Protein AF-A0A4X2K0K9-F1 (afdb_monomer)

Sequence (159 aa):
MMTEASKRLIALGPHLPEDQKRILKVKVEEEQAWGQKGSRFQDPLPHTRDVFRQRFRQFCYQETPGPREALGCLQQLCHQWLRPEIHTKEQILELLVLEQFLAILPEELQTWVQQHHPENGEEAVTVLEDLERELDEPRQQVGRRDDFLECFITALSKK

Solvent-accessible surface area (backbone atoms only — not comparable to full-atom values): 10276 Å² total; per-residue (Å²): 132,90,80,91,81,82,80,95,75,90,86,90,84,92,80,81,72,88,83,62,82,75,81,74,76,87,70,84,72,82,67,80,84,78,79,77,79,92,60,84,82,68,77,70,55,70,69,57,34,51,54,28,44,51,50,47,75,67,61,56,67,87,83,36,99,41,73,67,52,37,50,52,52,48,51,52,29,46,43,64,37,54,37,68,92,81,38,52,73,66,55,44,49,39,47,54,49,27,53,52,54,50,70,72,43,57,72,67,58,32,56,54,51,56,78,70,57,56,83,38,50,68,51,44,49,51,54,51,51,52,52,51,51,63,66,71,49,94,66,98,72,89,86,85,52,68,77,60,49,56,52,50,54,54,60,59,70,74,112

pLDDT: mean 72.91, std 23.32, range [32.31, 98.12]

Foldseek 3Di:
DDDDDDDDDDDDDDDDDDPPPPPPPPPPPPPPPPDDDDDPPPPDPLVQLVVLVVCLVPPDPVVDPDDVRSVVSNVVSCCSNQVCVPDDPVLSVQQVVLVVVLVPDDPLLSVQLVVVSDSGDVSSVVSVVVVVVVVVDDDDDPDDCPVSVVVVCVRVVVD

Secondary structure (DSSP, 8-state):
-----------------GGGTTS----------------------HHHHHHHHHHHHH--GGGSSSHHHHHHHHHHHHHHHH-TTT--HHHHHHHHHHHHHHHHS-HHHHHHHHHT--SSHHHHHHHHHHHHHHHHS-----SSSHHHHHHHHHHHTT-

Mean predicted aligned error: 16.16 Å

Structure (mmCIF, N/CA/C/O backbone):
data_AF-A0A4X2K0K9-F1
#
_entry.id   AF-A0A4X2K0K9-F1
#
loop_
_atom_site.group_PDB
_atom_site.id
_atom_site.type_symbol
_atom_site.label_atom_id
_atom_site.label_alt_id
_atom_site.label_comp_id
_atom_site.label_asym_id
_atom_site.label_entity_id
_atom_site.label_seq_id
_atom_site.pdbx_PDB_ins_code
_atom_site.Cartn_x
_atom_site.Cartn_y
_atom_site.Cartn_z
_atom_site.occupancy
_atom_site.B_iso_or_equiv
_atom_site.auth_seq_id
_atom_site.auth_comp_id
_atom_site.auth_asym_id
_atom_site.auth_atom_id
_atom_site.pdbx_PDB_model_num
ATOM 1 N N . MET A 1 1 ? 53.640 -57.393 -49.618 1.00 36.47 1 MET A N 1
ATOM 2 C CA . MET A 1 1 ? 53.823 -57.503 -48.158 1.00 36.47 1 MET A CA 1
ATOM 3 C C . MET A 1 1 ? 53.043 -56.367 -47.515 1.00 36.47 1 MET A C 1
ATOM 5 O O . MET A 1 1 ? 53.351 -55.239 -47.856 1.00 36.47 1 MET A O 1
ATOM 9 N N . MET A 1 2 ? 52.002 -56.731 -46.742 1.00 32.31 2 MET A N 1
ATOM 10 C CA . MET A 1 2 ? 51.310 -56.043 -45.619 1.00 32.31 2 MET A CA 1
ATOM 11 C C . MET A 1 2 ? 51.181 -54.500 -45.636 1.00 32.31 2 MET A C 1
ATOM 13 O O . MET A 1 2 ? 52.182 -53.825 -45.810 1.00 32.31 2 MET A O 1
ATOM 17 N N . THR A 1 3 ? 50.077 -53.804 -45.333 1.00 36.09 3 THR A N 1
ATOM 18 C CA . THR A 1 3 ? 48.634 -54.015 -45.030 1.00 36.09 3 THR A CA 1
ATOM 19 C C . THR A 1 3 ? 48.106 -52.583 -44.773 1.00 36.09 3 THR A C 1
ATOM 21 O O . THR A 1 3 ? 48.797 -51.794 -44.141 1.00 36.09 3 THR A O 1
ATOM 24 N N . GLU A 1 4 ? 47.072 -52.122 -45.475 1.00 33.56 4 GLU A N 1
ATOM 25 C CA . GLU A 1 4 ? 45.710 -51.882 -44.954 1.00 33.56 4 GLU A CA 1
ATOM 26 C C . GLU A 1 4 ? 45.550 -50.790 -43.874 1.00 33.56 4 GLU A C 1
ATOM 28 O O . GLU A 1 4 ? 46.098 -50.905 -42.786 1.00 33.56 4 GLU A O 1
ATOM 33 N N . ALA A 1 5 ? 44.741 -49.770 -44.216 1.00 36.03 5 ALA A N 1
ATOM 34 C CA . ALA A 1 5 ? 43.830 -48.963 -43.374 1.00 36.03 5 ALA A CA 1
ATOM 35 C C . ALA A 1 5 ? 43.821 -47.511 -43.902 1.00 36.03 5 ALA A C 1
ATOM 37 O O . ALA A 1 5 ? 44.615 -46.668 -43.507 1.00 36.03 5 ALA A O 1
ATOM 38 N N . SER A 1 6 ? 43.069 -47.164 -44.948 1.00 36.25 6 SER A N 1
ATOM 39 C CA . SER A 1 6 ? 41.602 -47.158 -45.012 1.00 36.25 6 SER A CA 1
ATOM 40 C C . SER A 1 6 ? 40.959 -46.528 -43.771 1.00 36.25 6 SER A C 1
ATOM 42 O O . SER A 1 6 ? 40.893 -47.137 -42.712 1.00 36.25 6 SER A O 1
ATOM 44 N N . LYS A 1 7 ? 40.411 -45.328 -44.002 1.00 43.25 7 LYS A N 1
ATOM 45 C CA . LYS A 1 7 ? 39.288 -44.699 -43.290 1.00 43.25 7 LYS A CA 1
ATOM 46 C C . LYS A 1 7 ? 39.590 -44.118 -41.904 1.00 43.25 7 LYS A C 1
ATOM 48 O O . LYS A 1 7 ? 39.449 -44.741 -40.862 1.00 43.25 7 LYS A O 1
ATOM 53 N N . ARG A 1 8 ? 39.871 -42.812 -41.944 1.00 45.31 8 ARG A N 1
ATOM 54 C CA . ARG A 1 8 ? 39.616 -41.839 -40.875 1.00 45.31 8 ARG A CA 1
ATOM 55 C C . ARG A 1 8 ? 38.169 -41.955 -40.381 1.00 45.31 8 ARG A C 1
ATOM 57 O O . ARG A 1 8 ? 37.291 -41.596 -41.153 1.00 45.31 8 ARG A O 1
ATOM 64 N N . LEU A 1 9 ? 37.946 -42.352 -39.125 1.00 36.72 9 LEU A N 1
ATOM 65 C CA . LEU A 1 9 ? 36.789 -41.975 -38.297 1.00 36.72 9 LEU A CA 1
ATOM 66 C C . LEU A 1 9 ? 37.116 -42.192 -36.796 1.00 36.72 9 LEU A C 1
ATOM 68 O O . LEU A 1 9 ? 37.307 -43.318 -36.365 1.00 36.72 9 LEU A O 1
ATOM 72 N N . ILE A 1 10 ? 37.149 -41.073 -36.055 1.00 38.31 10 ILE A N 1
ATOM 73 C CA . ILE A 1 10 ? 36.698 -40.839 -34.661 1.00 38.31 10 ILE A CA 1
ATOM 74 C C . ILE A 1 10 ? 37.290 -41.702 -33.519 1.00 38.31 10 ILE A C 1
ATOM 76 O O . ILE A 1 10 ? 36.940 -42.867 -33.392 1.00 38.31 10 ILE A O 1
ATOM 80 N N . ALA A 1 11 ? 38.039 -41.072 -32.588 1.00 33.16 11 ALA A N 1
ATOM 81 C CA . ALA A 1 11 ? 37.647 -40.903 -31.166 1.00 33.16 11 ALA A CA 1
ATOM 82 C C . ALA A 1 11 ? 38.790 -40.391 -30.242 1.00 33.16 11 ALA A C 1
ATOM 84 O O . ALA A 1 11 ? 39.808 -41.052 -30.081 1.00 33.16 11 ALA A O 1
ATOM 85 N N . LEU A 1 12 ? 38.497 -39.271 -29.556 1.00 32.78 12 LEU A N 1
ATOM 86 C CA . LEU A 1 12 ? 38.871 -38.883 -28.175 1.00 32.78 12 LEU A CA 1
ATOM 87 C C . LEU A 1 12 ? 40.285 -38.343 -27.848 1.00 32.78 12 LEU A C 1
ATOM 89 O O . LEU A 1 12 ? 41.248 -39.086 -27.710 1.00 32.78 12 LEU A O 1
ATOM 93 N N . GLY A 1 13 ? 40.336 -37.036 -27.538 1.00 33.72 13 GLY A N 1
ATOM 94 C CA . GLY A 1 13 ? 41.390 -36.393 -26.733 1.00 33.72 13 GLY A CA 1
ATOM 95 C C . GLY A 1 13 ? 41.618 -34.912 -27.090 1.00 33.72 13 GLY A C 1
ATOM 96 O O . GLY A 1 13 ? 42.089 -34.653 -28.193 1.00 33.72 13 GLY A O 1
ATOM 97 N N . PRO A 1 14 ? 41.285 -33.929 -26.228 1.00 42.72 14 PRO A N 1
ATOM 98 C CA . PRO A 1 14 ? 41.176 -32.523 -26.615 1.00 42.72 14 PRO A CA 1
ATOM 99 C C . PRO A 1 14 ? 42.478 -31.753 -26.360 1.00 42.72 14 PRO A C 1
ATOM 101 O O . PRO A 1 14 ? 42.892 -31.615 -25.215 1.00 42.72 14 PRO A O 1
ATOM 104 N N . HIS A 1 15 ? 43.092 -31.169 -27.390 1.00 41.03 15 HIS A N 1
ATOM 105 C CA . HIS A 1 15 ? 43.946 -29.995 -27.183 1.00 41.03 15 HIS A CA 1
ATOM 106 C C . HIS A 1 15 ? 44.027 -29.164 -28.463 1.00 41.03 15 HIS A C 1
ATOM 108 O O . HIS A 1 15 ? 44.849 -29.396 -29.349 1.00 41.03 15 HIS A O 1
ATOM 114 N N . LEU A 1 16 ? 43.079 -28.238 -28.584 1.00 39.97 16 LEU A N 1
ATOM 115 C CA . LEU A 1 16 ? 43.020 -27.261 -29.661 1.00 39.97 16 LEU A CA 1
ATOM 116 C C . LEU A 1 16 ? 43.965 -26.081 -29.317 1.00 39.97 16 LEU A C 1
ATOM 118 O O . LEU A 1 16 ? 44.071 -25.749 -28.136 1.00 39.97 16 LEU A O 1
ATOM 122 N N . PRO A 1 17 ? 44.653 -25.464 -30.299 1.00 40.00 17 PRO A N 1
ATOM 123 C CA . PRO A 1 17 ? 45.773 -24.541 -30.076 1.00 40.00 17 PRO A CA 1
ATOM 124 C C . PRO A 1 17 ? 45.425 -23.247 -29.321 1.00 40.00 17 PRO A C 1
ATOM 126 O O . PRO A 1 17 ? 44.294 -22.765 -29.366 1.00 40.00 17 PRO A O 1
ATOM 129 N N . GLU A 1 18 ? 46.453 -22.674 -28.688 1.00 45.81 18 GLU A N 1
ATOM 130 C CA . GLU A 1 18 ? 46.524 -21.544 -27.741 1.00 45.81 18 GLU A CA 1
ATOM 131 C C . GLU A 1 18 ? 45.800 -20.212 -28.074 1.00 45.81 18 GLU A C 1
ATOM 133 O O . GLU A 1 18 ? 45.880 -19.278 -27.278 1.00 45.81 18 GLU A O 1
ATOM 138 N N . ASP A 1 19 ? 45.039 -20.104 -29.166 1.00 47.56 19 ASP A N 1
ATOM 139 C CA . ASP A 1 19 ? 44.296 -18.885 -29.544 1.00 47.56 19 ASP A CA 1
ATOM 140 C C . ASP A 1 19 ? 42.834 -18.855 -29.051 1.00 47.56 19 ASP A C 1
ATOM 142 O O . ASP A 1 19 ? 42.072 -17.936 -29.359 1.00 47.56 19 ASP A O 1
ATOM 146 N N . GLN A 1 20 ? 42.439 -19.812 -28.202 1.00 44.97 20 GLN A N 1
ATOM 147 C CA . GLN A 1 20 ? 41.147 -19.807 -27.499 1.00 44.97 20 GLN A CA 1
ATOM 148 C C . GLN A 1 20 ? 41.201 -19.351 -26.031 1.00 44.97 20 GLN A C 1
ATOM 150 O O . GLN A 1 20 ? 40.193 -19.405 -25.329 1.00 44.97 20 GLN A O 1
ATOM 155 N N . LYS A 1 21 ? 42.300 -18.737 -25.573 1.00 43.25 21 LYS A N 1
ATOM 156 C CA . LYS A 1 21 ? 42.309 -17.939 -24.324 1.00 43.25 21 LYS A CA 1
ATOM 157 C C . LYS A 1 21 ? 41.687 -16.541 -24.503 1.00 43.25 21 LYS A C 1
ATOM 159 O O . LYS A 1 21 ? 42.127 -15.560 -23.914 1.00 43.25 21 LYS A O 1
ATOM 164 N N . ARG A 1 22 ? 40.630 -16.444 -25.314 1.00 39.91 22 ARG A N 1
ATOM 165 C CA . ARG A 1 22 ? 39.742 -15.269 -25.405 1.00 39.91 22 ARG A CA 1
ATOM 166 C C . ARG A 1 22 ? 38.315 -15.549 -24.929 1.00 39.91 22 ARG A C 1
ATOM 168 O O . ARG A 1 22 ? 37.510 -14.628 -24.889 1.00 39.91 22 ARG A O 1
ATOM 175 N N . ILE A 1 23 ? 38.028 -16.775 -24.484 1.00 47.38 23 ILE A N 1
ATOM 176 C CA . ILE A 1 23 ? 36.728 -17.177 -23.919 1.00 47.38 23 ILE A CA 1
ATOM 177 C C . ILE A 1 23 ? 36.921 -17.651 -22.469 1.00 47.38 23 ILE A C 1
ATOM 179 O O . ILE A 1 23 ? 36.406 -18.668 -22.041 1.00 47.38 23 ILE A O 1
ATOM 183 N N . LEU A 1 24 ? 37.718 -16.913 -21.699 1.00 44.44 24 LEU A N 1
ATOM 184 C CA . LEU A 1 24 ? 37.692 -16.913 -20.235 1.00 44.44 24 LEU A CA 1
ATOM 185 C C . LEU A 1 24 ? 38.042 -15.496 -19.787 1.00 44.44 24 LEU A C 1
ATOM 187 O O . LEU A 1 24 ? 39.151 -15.195 -19.358 1.00 44.44 24 LEU A O 1
ATOM 191 N N . LYS A 1 25 ? 37.072 -14.598 -19.934 1.00 39.38 25 LYS A N 1
ATOM 192 C CA . LYS A 1 25 ? 37.011 -13.378 -19.134 1.00 39.38 25 LYS A CA 1
ATOM 193 C C . LYS A 1 25 ? 35.650 -13.346 -18.451 1.00 39.38 25 LYS A C 1
ATOM 195 O O . LYS A 1 25 ? 34.845 -12.450 -18.659 1.00 39.38 25 LYS A O 1
ATOM 200 N N . VAL A 1 26 ? 35.402 -14.367 -17.628 1.00 47.44 26 VAL A N 1
ATOM 201 C CA . VAL A 1 26 ? 34.527 -14.205 -16.467 1.00 47.44 26 VAL A CA 1
ATOM 202 C C . VAL A 1 26 ? 35.271 -13.250 -15.543 1.00 47.44 26 VAL A C 1
ATOM 204 O O . VAL A 1 26 ? 36.071 -13.648 -14.705 1.00 47.44 26 VAL A O 1
ATOM 207 N N . LYS A 1 27 ? 35.069 -11.960 -15.782 1.00 38.41 27 LYS A N 1
ATOM 208 C CA . LYS A 1 27 ? 35.132 -10.962 -14.732 1.00 38.41 27 LYS A CA 1
ATOM 209 C C . LYS A 1 27 ? 33.675 -10.578 -14.529 1.00 38.41 27 LYS A C 1
ATOM 211 O O . LYS A 1 27 ? 33.170 -9.664 -15.169 1.00 38.41 27 LYS A O 1
ATOM 216 N N . VAL A 1 28 ? 32.975 -11.369 -13.716 1.00 47.81 28 VAL A N 1
ATOM 217 C CA . VAL A 1 28 ? 31.813 -10.859 -12.989 1.00 47.81 28 VAL A CA 1
ATOM 218 C C . VAL A 1 28 ? 32.401 -9.859 -11.997 1.00 47.81 28 VAL A C 1
ATOM 220 O O . VAL A 1 28 ? 32.692 -10.175 -10.853 1.00 47.81 28 VAL A O 1
ATOM 223 N N . GLU A 1 29 ? 32.710 -8.672 -12.506 1.00 41.44 29 GLU A N 1
ATOM 224 C CA . GLU A 1 29 ? 32.502 -7.449 -11.751 1.00 41.44 29 GLU A CA 1
ATOM 225 C C . GLU A 1 29 ? 31.052 -7.085 -12.036 1.00 41.44 29 GLU A C 1
ATOM 227 O O . GLU A 1 29 ? 30.723 -6.260 -12.886 1.00 41.44 29 GLU A O 1
ATOM 232 N N . GLU A 1 30 ? 30.169 -7.788 -11.333 1.00 45.72 30 GLU A N 1
ATOM 233 C CA . GLU A 1 30 ? 28.878 -7.249 -10.940 1.00 45.72 30 GLU A CA 1
ATOM 234 C C . GLU A 1 30 ? 29.157 -6.171 -9.887 1.00 45.72 30 GLU A C 1
ATOM 236 O O . GLU A 1 30 ? 28.868 -6.308 -8.704 1.00 45.72 30 GLU A O 1
ATOM 241 N N . GLU A 1 31 ? 29.817 -5.101 -10.322 1.00 35.41 31 GLU A N 1
ATOM 242 C CA . GLU A 1 31 ? 29.872 -3.867 -9.569 1.00 35.41 31 GLU A CA 1
ATOM 243 C C . GLU A 1 31 ? 28.662 -3.057 -9.995 1.00 35.41 31 GLU A C 1
ATOM 245 O O . GLU A 1 31 ? 28.607 -2.407 -11.040 1.00 35.41 31 GLU A O 1
ATOM 250 N N . GLN A 1 32 ? 27.650 -3.194 -9.149 1.00 40.88 32 GLN A N 1
ATOM 251 C CA . GLN A 1 32 ? 26.498 -2.333 -8.998 1.00 40.88 32 GLN A CA 1
ATOM 252 C C . GLN A 1 32 ? 26.989 -0.882 -8.894 1.00 40.88 32 GLN A C 1
ATOM 254 O O . GLN A 1 32 ? 27.228 -0.342 -7.817 1.00 40.88 32 GLN A O 1
ATOM 259 N N . ALA A 1 33 ? 27.182 -0.246 -10.048 1.00 42.44 33 ALA A N 1
ATOM 260 C CA . ALA A 1 33 ? 27.595 1.142 -10.169 1.00 42.44 33 ALA A CA 1
ATOM 261 C C . ALA A 1 33 ? 26.410 2.073 -9.882 1.00 42.44 33 ALA A C 1
ATOM 263 O O . ALA A 1 33 ? 25.959 2.821 -10.743 1.00 42.44 33 ALA A O 1
ATOM 264 N N . TRP A 1 34 ? 25.871 2.006 -8.668 1.00 44.56 34 TRP A N 1
ATOM 265 C CA . TRP A 1 34 ? 24.991 3.031 -8.105 1.00 44.56 34 TRP A CA 1
ATOM 266 C C . TRP A 1 34 ? 25.773 3.757 -7.004 1.00 44.56 34 TRP A C 1
ATOM 268 O O . TRP A 1 34 ? 25.359 3.900 -5.857 1.00 44.56 34 TRP A O 1
ATOM 278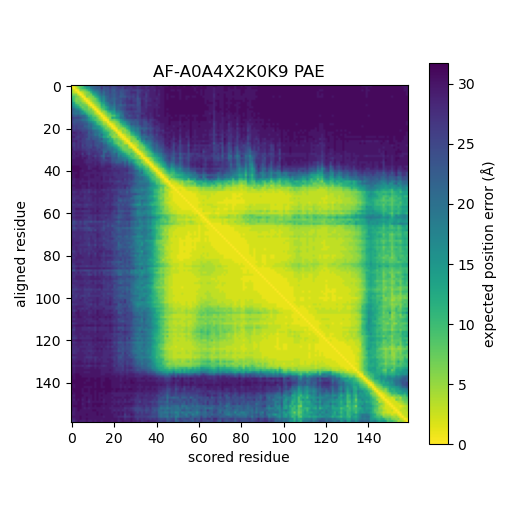 N N . GLY A 1 35 ? 26.978 4.192 -7.378 1.00 40.84 35 GLY A N 1
ATOM 279 C CA . GLY A 1 35 ? 27.872 4.985 -6.553 1.00 40.84 35 GLY A CA 1
ATOM 280 C C . GLY A 1 35 ? 27.515 6.466 -6.608 1.00 40.84 35 GLY A C 1
ATOM 281 O O . GLY A 1 35 ? 27.996 7.192 -7.467 1.00 40.84 35 GLY A O 1
ATOM 282 N N . GLN A 1 36 ? 26.726 6.882 -5.619 1.00 51.62 36 GLN A N 1
ATOM 283 C CA . GLN A 1 36 ? 26.847 8.146 -4.887 1.00 51.62 36 GLN A CA 1
ATOM 284 C C . GLN A 1 36 ? 26.720 9.472 -5.654 1.00 51.62 36 GLN A C 1
ATOM 286 O O . GLN A 1 36 ? 27.649 9.987 -6.272 1.00 51.62 36 GLN A O 1
ATOM 291 N N . LYS A 1 37 ? 25.665 10.202 -5.283 1.00 39.62 37 LYS A N 1
ATOM 292 C CA . LYS A 1 37 ? 25.901 11.524 -4.701 1.00 39.62 37 LYS A CA 1
ATOM 293 C C . LYS A 1 37 ? 25.150 11.610 -3.384 1.00 39.62 37 LYS A C 1
ATOM 295 O O . LYS A 1 37 ? 23.929 11.505 -3.365 1.00 39.62 37 LYS A O 1
ATOM 300 N N . GLY A 1 38 ? 25.906 11.751 -2.296 1.00 45.47 38 GLY A N 1
ATOM 301 C CA . GLY A 1 38 ? 25.382 12.004 -0.963 1.00 45.47 38 GLY A CA 1
ATOM 302 C C . GLY A 1 38 ? 24.445 13.206 -0.981 1.00 45.47 38 GLY A C 1
ATOM 303 O O . GLY A 1 38 ? 24.877 14.353 -0.962 1.00 45.47 38 GLY A O 1
ATOM 304 N N . SER A 1 39 ? 23.154 12.922 -1.030 1.00 45.66 39 SER A N 1
ATOM 305 C CA . SER A 1 39 ? 22.126 13.785 -0.491 1.00 45.66 39 SER A CA 1
ATOM 306 C C . SER A 1 39 ? 21.662 13.063 0.755 1.00 45.66 39 SER A C 1
ATOM 308 O O . SER A 1 39 ? 21.335 11.881 0.684 1.00 45.66 39 SER A O 1
ATOM 310 N N . ARG A 1 40 ? 21.716 13.752 1.897 1.00 47.12 40 ARG A N 1
ATOM 311 C CA . ARG A 1 40 ? 21.013 13.402 3.134 1.00 47.12 40 ARG A CA 1
ATOM 312 C C . ARG A 1 40 ? 19.734 12.653 2.752 1.00 47.12 40 ARG A C 1
ATOM 314 O O . ARG A 1 40 ? 18.871 13.275 2.136 1.00 47.12 40 ARG A O 1
ATOM 321 N N . PHE A 1 41 ? 19.690 11.340 3.008 1.00 52.97 41 PHE A N 1
ATOM 322 C CA . PHE A 1 41 ? 18.522 10.497 2.763 1.00 52.97 41 PHE A CA 1
ATOM 323 C C . PHE A 1 41 ? 17.401 11.097 3.605 1.00 52.97 41 PHE A C 1
ATOM 325 O O . PHE A 1 41 ? 17.291 10.836 4.796 1.00 52.97 41 PHE A O 1
ATOM 332 N N . GLN A 1 42 ? 16.666 12.038 3.025 1.00 55.75 42 GLN A N 1
ATOM 333 C CA . GLN A 1 42 ? 15.410 12.467 3.587 1.00 55.75 42 GLN A CA 1
ATOM 334 C C . GLN A 1 42 ? 14.531 11.256 3.378 1.00 55.75 42 GLN A C 1
ATOM 336 O O . GLN A 1 42 ? 14.300 10.879 2.227 1.00 55.75 42 GLN A O 1
ATOM 341 N N . ASP A 1 43 ? 14.137 10.608 4.469 1.00 57.25 43 ASP A N 1
ATOM 342 C CA . ASP A 1 43 ? 13.011 9.701 4.397 1.00 57.25 43 ASP A CA 1
ATOM 343 C C . ASP A 1 43 ? 11.877 10.472 3.726 1.00 57.25 43 ASP A C 1
ATOM 345 O O . ASP A 1 43 ? 11.473 11.533 4.220 1.00 57.25 43 ASP A O 1
ATOM 349 N N . PRO A 1 44 ? 11.454 10.047 2.524 1.00 59.41 44 PRO A N 1
ATOM 350 C CA . PRO A 1 44 ? 10.336 10.668 1.863 1.00 59.41 44 PRO A CA 1
ATOM 351 C C . PRO A 1 44 ? 9.147 10.553 2.819 1.00 59.41 44 PRO A C 1
ATOM 353 O O . PRO A 1 44 ? 8.876 9.467 3.328 1.00 59.41 44 PRO A O 1
ATOM 356 N N . LEU A 1 45 ? 8.480 11.679 3.094 1.00 66.25 45 LEU A N 1
ATOM 357 C CA . LEU A 1 45 ? 7.308 11.736 3.976 1.00 66.25 45 LEU A CA 1
ATOM 358 C C . LEU A 1 45 ? 6.332 10.586 3.658 1.00 66.25 45 LEU A C 1
ATOM 360 O O . LEU A 1 45 ? 6.201 10.259 2.472 1.00 66.25 45 LEU A O 1
ATOM 364 N N . PRO A 1 46 ? 5.589 10.041 4.640 1.00 66.69 46 PRO A N 1
ATOM 365 C CA . PRO A 1 46 ? 4.661 8.917 4.446 1.00 66.69 46 PRO A CA 1
ATOM 366 C C . PRO A 1 46 ? 3.781 9.039 3.187 1.00 66.69 46 PRO A C 1
ATOM 368 O O . PRO A 1 46 ? 3.632 8.089 2.420 1.00 66.69 46 PRO A O 1
ATOM 371 N N . HIS A 1 47 ? 3.323 10.257 2.876 1.00 72.94 47 HIS A N 1
ATOM 372 C CA . HIS A 1 47 ? 2.544 10.571 1.672 1.00 72.94 47 HIS A CA 1
ATOM 373 C C . HIS A 1 47 ? 3.240 10.225 0.346 1.00 72.94 47 HIS A C 1
ATOM 375 O O . HIS A 1 47 ? 2.602 9.805 -0.614 1.00 72.94 47 HIS A O 1
ATOM 381 N N . THR A 1 48 ? 4.552 10.427 0.248 1.00 79.00 48 THR A N 1
ATOM 382 C CA . THR A 1 48 ? 5.300 10.160 -0.991 1.00 79.00 48 THR A CA 1
ATOM 383 C C . THR A 1 48 ? 5.447 8.664 -1.254 1.00 79.00 48 THR A C 1
ATOM 385 O O . THR A 1 48 ? 5.373 8.240 -2.406 1.00 79.00 48 THR A O 1
ATOM 388 N N . ARG A 1 49 ? 5.574 7.856 -0.194 1.00 85.12 49 ARG A N 1
ATOM 389 C CA . ARG A 1 49 ? 5.574 6.390 -0.273 1.00 85.12 49 ARG A CA 1
ATOM 390 C C . ARG A 1 49 ? 4.241 5.874 -0.814 1.00 85.12 49 ARG A C 1
ATOM 392 O O . ARG A 1 49 ? 4.226 5.029 -1.710 1.00 85.12 49 ARG A O 1
ATOM 399 N N . ASP A 1 50 ? 3.138 6.441 -0.334 1.00 86.88 50 ASP A N 1
ATOM 400 C CA . ASP A 1 50 ? 1.788 6.087 -0.778 1.00 86.88 50 ASP A CA 1
ATOM 401 C C . ASP A 1 50 ? 1.537 6.416 -2.255 1.00 86.88 50 ASP A C 1
ATOM 403 O O . ASP A 1 50 ? 0.906 5.629 -2.964 1.00 86.88 50 ASP A O 1
ATOM 407 N N . VAL A 1 51 ? 2.104 7.514 -2.767 1.00 91.19 51 VAL A N 1
ATOM 408 C CA . VAL A 1 51 ? 2.033 7.849 -4.200 1.00 91.19 51 VAL A CA 1
ATOM 409 C C . VAL A 1 51 ? 2.692 6.765 -5.061 1.00 91.19 51 VAL A C 1
ATOM 411 O O . VAL A 1 51 ? 2.131 6.369 -6.086 1.00 91.19 51 VAL A O 1
ATOM 414 N N . PHE A 1 52 ? 3.866 6.258 -4.670 1.00 93.69 52 PHE A N 1
ATOM 415 C CA . PHE A 1 52 ? 4.541 5.192 -5.420 1.00 93.69 52 PHE A CA 1
ATOM 416 C C . PHE A 1 52 ? 3.801 3.860 -5.328 1.00 93.69 52 PHE A C 1
ATOM 418 O O . PHE A 1 52 ? 3.664 3.185 -6.350 1.00 93.69 52 PHE A O 1
ATOM 425 N N . ARG A 1 53 ? 3.252 3.523 -4.152 1.00 93.94 53 ARG A N 1
ATOM 426 C CA . ARG A 1 53 ? 2.361 2.364 -3.988 1.00 93.94 53 ARG A CA 1
ATOM 427 C C . ARG A 1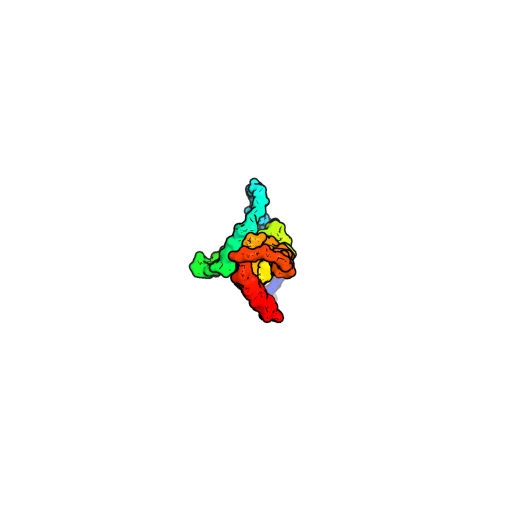 53 ? 1.198 2.430 -4.968 1.00 93.94 53 ARG A C 1
ATOM 429 O O . ARG A 1 53 ? 0.944 1.481 -5.706 1.00 93.94 53 ARG A O 1
ATOM 436 N N . GLN A 1 54 ? 0.504 3.565 -4.998 1.00 93.81 54 GLN A N 1
ATOM 437 C CA . GLN A 1 54 ? -0.665 3.735 -5.847 1.00 93.81 54 GLN A CA 1
ATOM 438 C C . GLN A 1 54 ? -0.299 3.611 -7.329 1.00 93.81 54 GLN A C 1
ATOM 440 O O . GLN A 1 54 ? -0.969 2.885 -8.060 1.00 93.81 54 GLN A O 1
ATOM 445 N N . ARG A 1 55 ? 0.800 4.239 -7.764 1.00 95.75 55 ARG A N 1
ATOM 446 C CA . ARG A 1 55 ? 1.303 4.099 -9.139 1.00 95.75 55 ARG A CA 1
ATOM 447 C C . ARG A 1 55 ? 1.665 2.660 -9.480 1.00 95.75 55 ARG A C 1
ATOM 449 O O . ARG A 1 55 ? 1.348 2.216 -10.573 1.00 95.75 55 ARG A O 1
ATOM 456 N N . PHE A 1 56 ? 2.292 1.927 -8.561 1.00 96.75 56 PHE A N 1
ATOM 457 C CA . PHE A 1 56 ? 2.612 0.515 -8.759 1.00 96.75 56 PHE A CA 1
ATOM 458 C C . PHE A 1 56 ? 1.350 -0.332 -8.974 1.00 96.75 56 PHE A C 1
ATOM 460 O O . PHE A 1 56 ? 1.308 -1.150 -9.889 1.00 96.75 56 PHE A O 1
ATOM 467 N N . ARG A 1 57 ? 0.305 -0.121 -8.162 1.00 95.38 57 ARG A N 1
ATOM 468 C CA . ARG A 1 57 ? -0.955 -0.881 -8.242 1.00 95.38 57 ARG A CA 1
ATOM 469 C C . ARG A 1 57 ? -1.836 -0.489 -9.427 1.00 95.38 57 ARG A C 1
ATOM 471 O O . ARG A 1 57 ? -2.527 -1.345 -9.966 1.00 95.38 57 ARG A O 1
ATOM 478 N N . GLN A 1 58 ? -1.823 0.785 -9.815 1.00 96.19 58 GLN A N 1
ATOM 479 C CA . GLN A 1 58 ? -2.649 1.331 -10.900 1.00 96.19 58 GLN A CA 1
ATOM 480 C C . GLN A 1 58 ? -1.945 1.320 -12.261 1.00 96.19 58 GLN A C 1
ATOM 482 O O . GLN A 1 58 ? -2.544 1.724 -13.254 1.00 96.19 58 GLN A O 1
ATOM 487 N N . PHE A 1 59 ? -0.691 0.864 -12.318 1.00 96.75 59 PHE A N 1
ATOM 488 C CA . PHE A 1 59 ? 0.084 0.790 -13.548 1.00 96.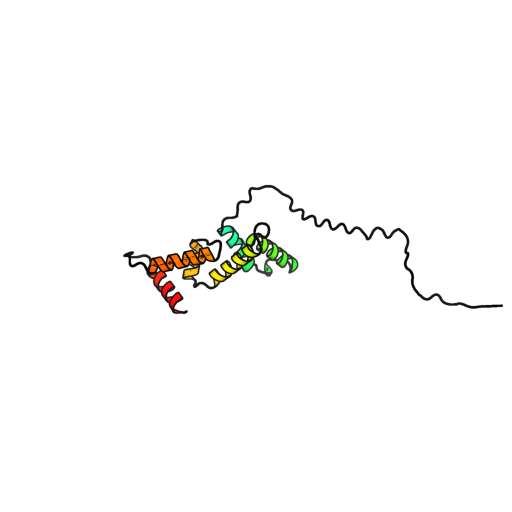75 59 PHE A CA 1
ATOM 489 C C . PHE A 1 59 ? -0.644 -0.029 -14.622 1.00 96.75 59 PHE A C 1
ATOM 491 O O . PHE A 1 59 ? -1.041 -1.176 -14.398 1.00 96.75 59 PHE A O 1
ATOM 498 N N . CYS A 1 60 ? -0.774 0.554 -15.813 1.00 95.81 60 CYS A N 1
ATOM 499 C CA . CYS A 1 60 ? -1.505 -0.031 -16.925 1.00 95.81 60 CYS A CA 1
ATOM 500 C C . CYS A 1 60 ? -0.523 -0.487 -18.015 1.00 95.81 60 CYS A C 1
ATOM 502 O O . CYS A 1 60 ? 0.282 0.298 -18.505 1.00 95.81 60 CYS A O 1
ATOM 504 N N . TYR A 1 61 ? -0.598 -1.750 -18.449 1.00 95.00 61 TYR A N 1
ATOM 505 C CA . TYR A 1 61 ? 0.341 -2.325 -19.430 1.00 95.00 61 TYR A CA 1
ATOM 506 C C . TYR A 1 61 ? 0.439 -1.513 -20.738 1.00 95.00 61 TYR A C 1
ATOM 508 O O . TYR A 1 61 ? 1.515 -1.368 -21.318 1.00 95.00 61 TYR A O 1
ATOM 516 N N . GLN A 1 62 ? -0.689 -0.947 -21.170 1.00 95.19 62 GLN A N 1
ATOM 517 C CA . GLN A 1 62 ? -0.850 -0.112 -22.361 1.00 95.19 62 GLN A CA 1
ATOM 518 C C . GLN A 1 62 ? 0.016 1.158 -22.336 1.00 95.19 62 GLN A C 1
ATOM 520 O O . GLN A 1 62 ? 0.258 1.741 -23.389 1.00 95.19 62 GLN A O 1
ATOM 525 N N . GLU A 1 63 ? 0.498 1.581 -21.166 1.00 89.00 63 GLU A N 1
ATOM 526 C CA . GLU A 1 63 ? 1.392 2.734 -21.007 1.00 89.00 63 GLU A CA 1
ATOM 527 C C . GLU A 1 63 ? 2.830 2.435 -21.456 1.00 89.00 63 GLU A C 1
ATOM 529 O O . GLU A 1 63 ? 3.666 3.338 -21.484 1.00 89.00 63 GLU A O 1
ATOM 534 N N . THR A 1 64 ? 3.138 1.184 -21.826 1.00 95.56 64 THR A N 1
ATOM 535 C CA . THR A 1 64 ? 4.489 0.771 -22.221 1.00 95.56 64 THR A CA 1
ATOM 536 C C . THR A 1 64 ? 4.563 0.141 -23.613 1.00 95.56 64 THR A C 1
ATOM 538 O O . THR A 1 64 ? 3.605 -0.489 -24.062 1.00 95.56 64 THR A O 1
ATOM 541 N N . PRO A 1 65 ? 5.714 0.265 -24.309 1.00 94.50 65 PRO A N 1
ATOM 542 C CA . PRO A 1 65 ? 5.901 -0.299 -25.650 1.00 94.50 65 PRO A CA 1
ATOM 543 C C . PRO A 1 65 ? 5.884 -1.833 -25.710 1.00 94.50 65 PRO A C 1
ATOM 545 O O . PRO A 1 65 ? 5.763 -2.399 -26.796 1.00 94.50 65 PRO A O 1
ATOM 548 N N . GLY A 1 66 ? 6.052 -2.513 -24.574 1.00 96.19 66 GLY A N 1
ATOM 549 C CA . GLY A 1 66 ? 6.221 -3.956 -24.539 1.00 96.19 66 GLY A CA 1
ATOM 550 C C . GLY A 1 66 ? 6.364 -4.528 -23.127 1.00 96.19 66 GLY A C 1
ATOM 551 O O . GLY A 1 66 ? 6.445 -3.796 -22.139 1.00 96.19 66 GLY A O 1
ATOM 552 N N . PRO A 1 67 ? 6.404 -5.866 -23.011 1.00 97.62 67 PRO A N 1
ATOM 553 C CA . PRO A 1 67 ? 6.363 -6.548 -21.720 1.00 97.62 67 PRO A CA 1
ATOM 554 C C . PRO A 1 67 ? 7.644 -6.386 -20.904 1.00 97.62 67 PRO A C 1
ATOM 556 O O . PRO A 1 67 ? 7.608 -6.444 -19.676 1.00 97.62 67 PRO A O 1
ATOM 559 N N . ARG A 1 68 ? 8.785 -6.178 -21.570 1.00 98.12 68 ARG A N 1
ATOM 560 C CA . ARG A 1 68 ? 10.063 -5.951 -20.892 1.00 98.12 68 ARG A CA 1
ATOM 561 C C . ARG A 1 68 ? 10.091 -4.567 -20.253 1.00 98.12 68 ARG A C 1
ATOM 563 O O . ARG A 1 68 ? 10.543 -4.428 -19.121 1.00 98.12 68 ARG A O 1
ATOM 570 N N . GLU A 1 69 ? 9.572 -3.577 -20.966 1.00 97.75 69 GLU A N 1
ATOM 571 C CA . GLU A 1 69 ? 9.417 -2.203 -20.510 1.00 97.75 69 GLU A CA 1
ATOM 572 C C . GLU A 1 69 ? 8.402 -2.138 -19.363 1.00 97.75 69 GLU A C 1
ATOM 574 O O . GLU A 1 69 ? 8.713 -1.563 -18.323 1.00 97.75 69 GLU A O 1
ATOM 579 N N . ALA A 1 70 ? 7.258 -2.824 -19.492 1.00 97.56 70 ALA A N 1
ATOM 580 C CA . ALA A 1 70 ? 6.264 -2.954 -18.425 1.00 97.56 70 ALA A CA 1
ATOM 581 C C . ALA A 1 70 ? 6.871 -3.502 -17.126 1.00 97.56 70 ALA A C 1
ATOM 583 O O . ALA A 1 70 ? 6.701 -2.916 -16.056 1.00 97.56 70 ALA A O 1
ATOM 584 N N . LEU A 1 71 ? 7.622 -4.607 -17.218 1.00 97.75 71 LEU A N 1
ATOM 585 C CA . LEU A 1 71 ? 8.283 -5.205 -16.060 1.00 97.75 71 LEU A CA 1
ATOM 586 C C . LEU A 1 71 ? 9.317 -4.255 -15.442 1.00 97.75 71 LEU A C 1
ATOM 588 O O . LEU A 1 71 ? 9.362 -4.125 -14.221 1.00 97.75 71 LEU A O 1
ATOM 592 N N . GLY A 1 72 ? 10.119 -3.574 -16.265 1.00 97.69 72 GLY A N 1
ATOM 593 C CA . GLY A 1 72 ? 11.100 -2.597 -15.790 1.00 97.69 72 GLY A CA 1
ATOM 594 C C . GLY A 1 72 ? 10.452 -1.428 -15.041 1.00 97.69 72 GLY A C 1
ATOM 595 O O . GLY A 1 72 ? 10.910 -1.065 -13.958 1.00 97.69 72 GLY A O 1
ATOM 596 N N . CYS A 1 73 ? 9.349 -0.884 -15.563 1.00 97.00 73 CYS A N 1
ATOM 597 C CA . CYS A 1 73 ? 8.576 0.165 -14.895 1.00 97.00 73 CYS A CA 1
ATOM 598 C C . CYS A 1 73 ? 8.002 -0.314 -13.553 1.00 97.00 73 CYS A C 1
ATOM 600 O O . CYS A 1 73 ? 8.159 0.370 -12.541 1.00 97.00 73 CYS A O 1
ATOM 602 N N . LEU A 1 74 ? 7.404 -1.510 -13.511 1.00 97.50 74 LEU A N 1
ATOM 603 C CA . LEU A 1 74 ? 6.898 -2.105 -12.270 1.00 97.50 74 LEU A CA 1
ATOM 604 C C . LEU A 1 74 ? 8.011 -2.313 -11.237 1.00 97.50 74 LEU A C 1
ATOM 606 O O . LEU A 1 74 ? 7.818 -2.007 -10.062 1.00 97.50 74 LEU A O 1
ATOM 610 N N . GLN A 1 75 ? 9.189 -2.782 -11.658 1.00 97.69 75 GLN A N 1
ATOM 611 C CA . GLN A 1 75 ? 10.345 -2.936 -10.773 1.00 97.69 75 GLN A CA 1
ATOM 612 C C . GLN A 1 75 ? 10.787 -1.594 -10.184 1.00 97.69 75 GLN A C 1
ATOM 614 O O . GLN A 1 75 ? 11.032 -1.520 -8.983 1.00 97.69 75 GLN A O 1
ATOM 619 N N . GLN A 1 76 ? 10.850 -0.529 -10.986 1.00 96.44 76 GLN A N 1
ATOM 620 C CA . GLN A 1 76 ? 11.223 0.806 -10.509 1.00 96.44 76 GLN A CA 1
ATOM 621 C C . GLN A 1 76 ? 10.210 1.369 -9.508 1.00 96.44 76 GLN A C 1
ATOM 623 O O . GLN A 1 76 ? 10.601 1.859 -8.450 1.00 96.44 76 GLN A O 1
ATOM 628 N N . LEU A 1 77 ? 8.915 1.259 -9.813 1.00 96.12 77 LEU A N 1
ATOM 629 C CA . LEU A 1 77 ? 7.842 1.690 -8.915 1.00 96.12 77 LEU A CA 1
ATOM 630 C C . LEU A 1 77 ? 7.860 0.898 -7.600 1.00 96.12 77 LEU A C 1
ATOM 632 O O . LEU A 1 77 ? 7.722 1.484 -6.530 1.00 96.12 77 LEU A O 1
ATOM 636 N N . CYS A 1 78 ? 8.103 -0.413 -7.672 1.00 95.44 78 CYS A N 1
ATOM 637 C CA . CYS A 1 78 ? 8.239 -1.279 -6.503 1.00 95.44 78 CYS A CA 1
ATOM 638 C C . CYS A 1 78 ? 9.427 -0.868 -5.618 1.00 95.44 78 CYS A C 1
ATOM 640 O O . CYS A 1 78 ? 9.264 -0.751 -4.409 1.00 95.44 78 CYS A O 1
ATOM 642 N N . HIS A 1 79 ? 10.595 -0.567 -6.201 1.00 95.56 79 HIS A N 1
ATOM 643 C CA . HIS A 1 79 ? 11.749 -0.076 -5.435 1.00 95.56 79 HIS A CA 1
ATOM 644 C C . HIS A 1 79 ? 11.474 1.287 -4.792 1.00 95.56 79 HIS A C 1
ATOM 646 O O . HIS A 1 79 ? 11.823 1.500 -3.638 1.00 95.56 79 HIS A O 1
ATOM 652 N N . GLN A 1 80 ? 10.811 2.205 -5.498 1.00 94.56 80 GLN A N 1
ATOM 653 C CA . GLN A 1 80 ? 10.464 3.518 -4.940 1.00 94.56 80 GLN A CA 1
ATOM 654 C C . GLN A 1 80 ? 9.435 3.421 -3.807 1.00 94.56 80 GLN A C 1
ATOM 656 O O . GLN A 1 80 ? 9.485 4.207 -2.863 1.00 94.56 80 GLN A O 1
ATOM 661 N N . TRP A 1 81 ? 8.529 2.447 -3.884 1.00 94.19 81 TRP A N 1
ATOM 662 C CA . TRP A 1 81 ? 7.558 2.175 -2.833 1.00 94.19 81 TRP A CA 1
ATOM 663 C C . TRP A 1 81 ? 8.190 1.466 -1.624 1.00 94.19 81 TRP A C 1
ATOM 665 O O . TRP A 1 81 ? 8.076 1.957 -0.502 1.00 94.19 81 TRP A O 1
ATOM 675 N N . LEU A 1 82 ? 8.862 0.332 -1.839 1.00 94.69 82 LEU A N 1
ATOM 676 C CA . LEU A 1 82 ? 9.341 -0.550 -0.770 1.00 94.69 82 LEU A CA 1
ATOM 677 C C . LEU A 1 82 ? 10.751 -0.222 -0.275 1.00 94.69 82 LEU A C 1
ATOM 679 O O . LEU A 1 82 ? 11.119 -0.692 0.794 1.00 94.69 82 LEU A O 1
ATOM 683 N N . ARG A 1 83 ? 11.535 0.567 -1.018 1.00 93.62 83 ARG A N 1
ATOM 684 C CA . ARG A 1 83 ? 12.893 1.033 -0.673 1.00 93.62 83 ARG A CA 1
ATOM 685 C C . ARG A 1 83 ? 13.776 -0.056 -0.033 1.00 93.62 83 ARG A C 1
ATOM 687 O O . ARG A 1 83 ? 14.203 0.099 1.115 1.00 93.62 83 ARG A O 1
ATOM 694 N N . PRO A 1 84 ? 14.050 -1.168 -0.739 1.00 95.38 84 PRO A N 1
ATOM 695 C CA . PRO A 1 84 ? 14.824 -2.288 -0.195 1.00 95.38 84 PRO A CA 1
ATOM 696 C C . PRO A 1 84 ? 16.271 -1.923 0.177 1.00 95.38 84 PRO A C 1
ATOM 698 O O . PRO A 1 84 ? 16.950 -2.702 0.83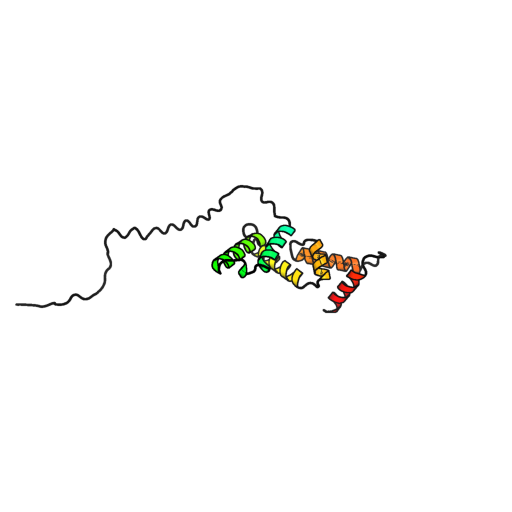6 1.00 95.38 84 PRO A O 1
ATOM 701 N N . GLU A 1 85 ? 16.757 -0.745 -0.221 1.00 94.75 85 GLU A N 1
ATOM 702 C CA . GLU A 1 85 ? 18.076 -0.228 0.150 1.00 94.75 85 GLU A CA 1
ATOM 703 C C . GLU A 1 85 ? 18.150 0.203 1.621 1.00 94.75 85 GLU A C 1
ATOM 705 O O . GLU A 1 85 ? 19.245 0.295 2.175 1.00 94.75 85 GLU A O 1
ATOM 710 N N . ILE A 1 86 ? 17.002 0.503 2.240 1.00 93.19 86 ILE A N 1
ATOM 711 C CA . ILE A 1 86 ? 16.921 0.966 3.631 1.00 93.19 86 ILE A CA 1
ATOM 712 C C . ILE A 1 86 ? 15.979 0.132 4.506 1.00 93.19 86 ILE A C 1
ATOM 714 O O . ILE A 1 86 ? 16.118 0.178 5.726 1.00 93.19 86 ILE A O 1
ATOM 718 N N . HIS A 1 87 ? 15.047 -0.624 3.916 1.00 93.75 87 HIS A N 1
ATOM 719 C CA . HIS A 1 87 ? 14.136 -1.490 4.657 1.00 93.75 87 HIS A CA 1
ATOM 720 C C . HIS A 1 87 ? 14.621 -2.938 4.674 1.00 93.75 87 HIS A C 1
ATOM 722 O O . HIS A 1 87 ? 14.999 -3.505 3.646 1.00 93.75 87 HIS A O 1
ATOM 728 N N . THR A 1 88 ? 14.549 -3.568 5.844 1.00 96.56 88 THR A N 1
ATOM 729 C CA . THR A 1 88 ? 14.733 -5.011 5.981 1.00 96.56 88 THR A CA 1
ATOM 730 C C . THR A 1 88 ? 13.564 -5.768 5.357 1.00 96.56 88 THR A C 1
ATOM 732 O O . THR A 1 88 ? 12.493 -5.220 5.084 1.00 96.56 88 THR A O 1
ATOM 735 N N . LYS A 1 89 ? 13.747 -7.076 5.156 1.00 97.69 89 LYS A N 1
ATOM 736 C CA . LYS A 1 89 ? 12.681 -7.956 4.671 1.00 97.69 89 LYS A CA 1
ATOM 737 C C . LYS A 1 89 ? 11.447 -7.887 5.573 1.00 97.69 89 LYS A C 1
ATOM 739 O O . LYS A 1 89 ? 10.331 -7.854 5.069 1.00 97.69 89 LYS A O 1
ATOM 744 N N . GLU A 1 90 ? 11.650 -7.874 6.884 1.00 96.94 90 GLU A N 1
ATOM 745 C CA . GLU A 1 90 ? 10.586 -7.825 7.885 1.00 96.94 90 GLU A CA 1
ATOM 746 C C . GLU A 1 90 ? 9.810 -6.508 7.781 1.00 96.94 90 GLU A C 1
ATOM 748 O O . GLU A 1 90 ? 8.588 -6.541 7.689 1.00 96.94 90 GLU A O 1
ATOM 753 N N . GLN A 1 91 ? 10.507 -5.376 7.649 1.00 93.94 91 GLN A N 1
ATOM 754 C CA . GLN A 1 91 ? 9.877 -4.068 7.439 1.00 93.94 91 GLN A CA 1
ATOM 755 C C . GLN A 1 91 ? 9.083 -4.018 6.127 1.00 93.94 91 GLN A C 1
ATOM 757 O O . GLN A 1 91 ? 7.974 -3.493 6.085 1.00 93.94 91 GLN A O 1
ATOM 762 N N . ILE A 1 92 ? 9.603 -4.611 5.046 1.00 95.31 92 ILE A N 1
ATOM 763 C CA . ILE A 1 92 ? 8.860 -4.727 3.783 1.00 95.31 92 ILE A CA 1
ATOM 764 C C . ILE A 1 92 ? 7.580 -5.546 3.979 1.00 95.31 92 ILE A C 1
ATOM 766 O O . ILE A 1 92 ? 6.528 -5.160 3.474 1.00 95.31 92 ILE A O 1
ATOM 770 N N . LEU A 1 93 ? 7.645 -6.664 4.707 1.00 96.62 93 LEU A N 1
ATOM 771 C CA . LEU A 1 93 ? 6.457 -7.464 5.006 1.00 96.62 93 LEU A CA 1
ATOM 772 C C . LEU A 1 93 ? 5.441 -6.670 5.833 1.00 96.62 93 LEU A C 1
ATOM 774 O O . LEU A 1 93 ? 4.258 -6.722 5.512 1.00 96.62 93 LEU A O 1
ATOM 778 N N . GLU A 1 94 ? 5.880 -5.899 6.827 1.00 95.31 94 GLU A N 1
ATOM 7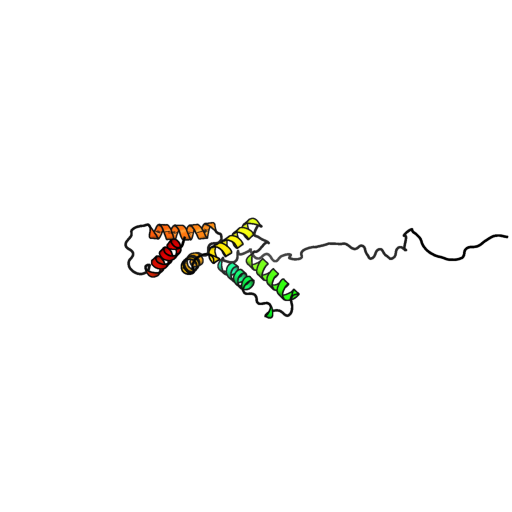79 C CA . GLU A 1 94 ? 5.000 -5.023 7.609 1.00 95.31 94 GLU A CA 1
ATOM 780 C C . GLU A 1 94 ? 4.300 -3.972 6.739 1.00 95.31 94 GLU A C 1
ATOM 782 O O . GLU A 1 94 ? 3.102 -3.756 6.906 1.00 95.31 94 GLU A O 1
ATOM 787 N N . LEU A 1 95 ? 4.988 -3.380 5.756 1.00 94.19 95 LEU A N 1
ATOM 788 C CA . LEU A 1 95 ? 4.367 -2.445 4.806 1.00 94.19 95 LEU A CA 1
ATOM 789 C C . LEU A 1 95 ? 3.274 -3.112 3.960 1.00 94.19 95 LEU A C 1
ATOM 791 O O . LEU A 1 95 ? 2.234 -2.504 3.699 1.00 94.19 95 LEU A O 1
ATOM 795 N N . LEU A 1 96 ? 3.498 -4.356 3.530 1.00 95.50 96 LEU A N 1
ATOM 796 C CA . LEU A 1 96 ? 2.504 -5.126 2.778 1.00 95.50 96 LEU A CA 1
ATOM 797 C C . LEU A 1 96 ? 1.316 -5.533 3.660 1.00 95.50 96 LEU A C 1
ATOM 799 O O . LEU A 1 96 ? 0.172 -5.492 3.210 1.00 95.50 96 LEU A O 1
ATOM 803 N N . VAL A 1 97 ? 1.573 -5.900 4.919 1.00 96.38 97 VAL A N 1
ATOM 804 C CA . VAL A 1 97 ? 0.520 -6.191 5.900 1.00 96.38 97 VAL A CA 1
ATOM 805 C C . VAL A 1 97 ? -0.300 -4.940 6.183 1.00 96.38 97 VAL A C 1
ATOM 807 O O . VAL A 1 97 ? -1.522 -5.026 6.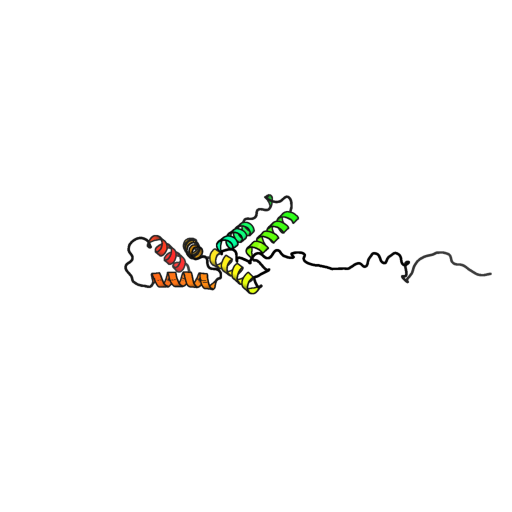176 1.00 96.38 97 VAL A O 1
ATOM 810 N N . LEU A 1 98 ? 0.337 -3.781 6.359 1.00 94.44 98 LEU A N 1
ATOM 811 C CA . LEU A 1 98 ? -0.352 -2.506 6.534 1.00 94.44 98 LEU A CA 1
ATOM 812 C C . LEU A 1 98 ? -1.223 -2.166 5.319 1.00 94.4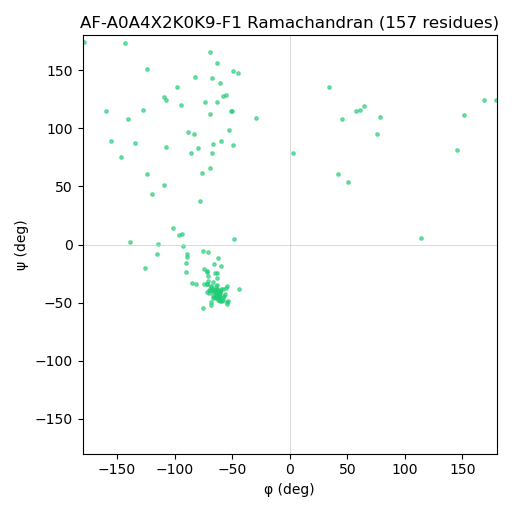4 98 LEU A C 1
ATOM 814 O O . LEU A 1 98 ? -2.388 -1.822 5.492 1.00 94.44 98 LEU A O 1
ATOM 818 N N . GLU A 1 99 ? -0.696 -2.291 4.093 1.00 94.12 99 GLU A N 1
ATOM 819 C CA . GLU A 1 99 ? -1.487 -2.084 2.870 1.00 94.12 99 GLU A CA 1
ATOM 820 C C . GLU A 1 99 ? -2.746 -2.960 2.884 1.00 94.12 99 GLU A C 1
ATOM 822 O O . GLU A 1 99 ? -3.851 -2.465 2.658 1.00 94.12 99 GLU A O 1
ATOM 827 N N . GLN A 1 100 ? -2.587 -4.251 3.188 1.00 96.12 100 GLN A N 1
ATOM 828 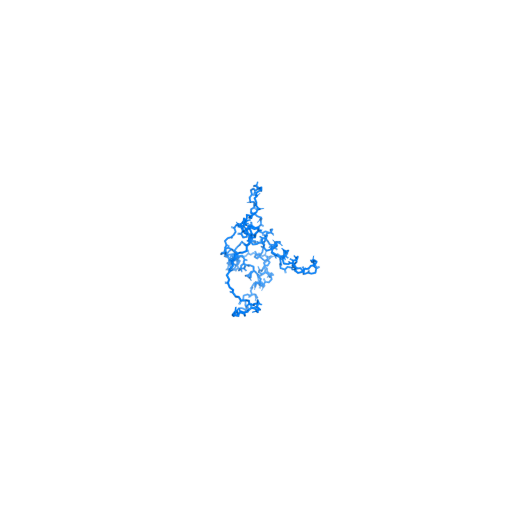C CA . GLN A 1 100 ? -3.705 -5.185 3.232 1.00 96.12 100 GLN A CA 1
ATOM 829 C C . GLN A 1 100 ? -4.673 -4.878 4.381 1.00 96.12 100 GLN A C 1
ATOM 831 O O . GLN A 1 100 ? -5.882 -4.974 4.184 1.00 96.12 100 GLN A O 1
ATOM 836 N N . PHE A 1 101 ? -4.166 -4.503 5.556 1.00 95.25 101 PHE A N 1
ATOM 837 C CA . PHE A 1 101 ? -4.968 -4.134 6.720 1.00 95.25 101 PHE A CA 1
ATOM 838 C C . PHE A 1 101 ? -5.849 -2.927 6.407 1.00 95.25 101 PHE A C 1
ATOM 840 O O . PHE A 1 101 ? -7.060 -2.987 6.589 1.00 95.25 101 PHE A O 1
ATOM 847 N N . LEU A 1 102 ? -5.274 -1.873 5.826 1.00 92.25 102 LEU A N 1
ATOM 848 C CA . LEU A 1 102 ? -6.038 -0.703 5.402 1.00 92.25 102 LEU A CA 1
ATOM 849 C C . LEU A 1 102 ? -7.060 -1.050 4.312 1.00 92.25 102 LEU A C 1
ATOM 851 O O . LEU A 1 102 ? -8.142 -0.472 4.299 1.00 92.25 102 LEU A O 1
ATOM 855 N N . ALA A 1 103 ? -6.751 -1.983 3.406 1.00 92.19 103 ALA A N 1
ATOM 856 C CA . ALA A 1 103 ? -7.643 -2.378 2.314 1.00 92.19 103 ALA A CA 1
ATOM 857 C C . ALA A 1 103 ? -8.867 -3.202 2.756 1.00 92.19 103 ALA A C 1
ATOM 859 O O . ALA A 1 103 ? -9.859 -3.229 2.031 1.00 92.19 103 ALA A O 1
ATOM 860 N N . ILE A 1 104 ? -8.807 -3.885 3.906 1.00 93.19 104 ILE A N 1
ATOM 861 C CA . ILE A 1 104 ? -9.951 -4.643 4.451 1.00 93.19 104 ILE A CA 1
ATOM 862 C C . ILE A 1 104 ? -10.844 -3.806 5.367 1.00 93.19 104 ILE A C 1
ATOM 864 O O . ILE A 1 104 ? -11.919 -4.273 5.749 1.00 93.19 104 ILE A O 1
ATOM 868 N N . LEU A 1 105 ? -10.405 -2.604 5.748 1.00 90.44 105 LEU A N 1
ATOM 869 C CA . LEU A 1 105 ? -11.230 -1.704 6.537 1.00 90.44 105 LEU A CA 1
ATOM 870 C C . LEU A 1 105 ? -12.422 -1.207 5.696 1.00 90.44 105 LEU A C 1
ATOM 872 O O . LEU A 1 105 ? -12.265 -0.944 4.502 1.00 90.44 105 LEU A O 1
ATOM 876 N N . PRO A 1 106 ? -13.605 -1.040 6.314 1.00 89.88 106 PRO A N 1
ATOM 877 C CA . PRO A 1 106 ? -14.691 -0.237 5.759 1.00 89.88 106 PRO A CA 1
ATOM 878 C C . PRO A 1 106 ? -14.196 1.143 5.312 1.00 89.88 106 PRO A C 1
ATOM 880 O O . PRO A 1 106 ? -13.267 1.688 5.910 1.00 89.88 106 PRO A O 1
ATOM 883 N N . GLU A 1 107 ? -14.828 1.718 4.290 1.00 87.38 107 GLU A N 1
ATOM 884 C CA . GLU A 1 107 ? -14.402 2.971 3.647 1.00 87.38 107 GLU A CA 1
ATOM 885 C C . GLU A 1 107 ? -14.261 4.133 4.642 1.00 87.38 107 GLU A C 1
ATOM 887 O O . GLU A 1 107 ? -13.319 4.927 4.565 1.00 87.38 107 GLU A O 1
ATOM 892 N N . GLU A 1 108 ? -15.153 4.199 5.626 1.00 85.38 108 GLU A N 1
ATOM 893 C CA . GLU A 1 108 ? -15.161 5.241 6.646 1.00 85.38 108 GLU A CA 1
ATOM 894 C C . GLU A 1 108 ? -13.949 5.094 7.572 1.00 85.38 108 GLU A C 1
ATOM 896 O O . GLU A 1 108 ? -13.175 6.037 7.747 1.00 85.38 108 GLU A O 1
ATOM 901 N N . LEU A 1 109 ? -13.713 3.882 8.087 1.00 87.62 109 LEU A N 1
ATOM 902 C CA . LEU A 1 109 ? -12.539 3.580 8.911 1.00 87.62 109 LEU A CA 1
ATOM 903 C C . LEU A 1 109 ? -11.241 3.793 8.148 1.00 87.62 109 LEU A C 1
ATOM 905 O O . LEU A 1 109 ? -10.299 4.379 8.674 1.00 87.62 109 LEU A O 1
ATOM 909 N N . GLN A 1 110 ? -11.201 3.346 6.899 1.00 90.06 110 GLN A N 1
ATOM 910 C CA . GLN A 1 110 ? -10.050 3.516 6.034 1.00 90.06 110 GLN A CA 1
ATOM 911 C C . GLN A 1 110 ? -9.721 5.002 5.850 1.00 90.06 110 GLN A C 1
ATOM 913 O O . GLN A 1 110 ? -8.572 5.397 6.042 1.00 90.06 110 GLN A O 1
ATOM 918 N N . THR A 1 111 ? -10.719 5.830 5.528 1.00 88.06 111 THR A N 1
ATOM 919 C CA . THR A 1 111 ? -10.547 7.279 5.347 1.00 88.06 111 THR A CA 1
ATOM 920 C C . THR A 1 111 ? -10.045 7.944 6.623 1.00 88.06 111 THR A C 1
ATOM 922 O O . THR A 1 111 ? -9.187 8.825 6.564 1.00 88.06 111 THR A O 1
ATOM 925 N N . TRP A 1 112 ? -10.557 7.523 7.779 1.00 88.06 112 TRP A N 1
ATOM 926 C CA . TRP A 1 112 ? -10.143 8.065 9.067 1.00 88.06 112 TRP A CA 1
ATOM 927 C C . TRP A 1 112 ? -8.704 7.688 9.413 1.00 88.06 112 TRP A C 1
ATOM 929 O O . TRP A 1 112 ? -7.877 8.569 9.632 1.00 88.06 112 TRP A O 1
ATOM 939 N N . VAL A 1 113 ? -8.361 6.398 9.355 1.00 91.31 113 VAL A N 1
ATOM 940 C CA . VAL A 1 113 ? -7.001 5.916 9.639 1.00 91.31 113 VAL A CA 1
ATOM 941 C C . VAL A 1 113 ? -5.982 6.548 8.686 1.00 91.31 113 VAL A C 1
ATOM 943 O O . VAL A 1 113 ? -4.894 6.935 9.108 1.00 91.31 113 VAL A O 1
ATOM 946 N N . GLN A 1 114 ? -6.329 6.730 7.408 1.00 88.25 114 GLN A N 1
ATOM 947 C CA . GLN A 1 114 ? -5.438 7.370 6.437 1.00 88.25 114 GLN A CA 1
ATOM 948 C C . GLN A 1 114 ? -5.107 8.829 6.781 1.00 88.25 114 GLN A C 1
ATOM 950 O O . GLN A 1 114 ? -4.001 9.267 6.476 1.00 88.25 114 GLN A O 1
ATOM 955 N N . GLN A 1 115 ? -5.987 9.574 7.464 1.00 88.50 115 GLN A N 1
ATOM 956 C CA . GLN A 1 115 ? -5.683 10.944 7.914 1.00 88.50 115 GLN A CA 1
ATOM 957 C C . GLN A 1 115 ? -4.557 10.985 8.957 1.00 88.50 115 GLN A C 1
ATOM 959 O O . GLN A 1 115 ? -3.856 11.993 9.068 1.00 88.50 115 GLN A O 1
ATOM 964 N N . HIS A 1 116 ? -4.350 9.883 9.680 1.00 88.50 116 HIS A N 1
ATOM 965 C CA . HIS A 1 116 ? -3.295 9.734 10.679 1.00 88.50 116 HIS A CA 1
ATOM 966 C C . HIS A 1 116 ? -1.971 9.210 10.098 1.00 88.50 116 HIS A C 1
ATOM 968 O O . HIS A 1 116 ? -0.964 9.250 10.794 1.00 88.50 116 HIS A O 1
ATOM 974 N N . HIS A 1 117 ? -1.945 8.798 8.825 1.00 88.56 117 HIS A N 1
ATOM 975 C CA . HIS A 1 117 ? -0.743 8.357 8.101 1.00 88.56 117 HIS A CA 1
ATOM 976 C C . HIS A 1 117 ? 0.101 7.300 8.841 1.00 88.56 117 HIS A C 1
ATOM 978 O O . HIS A 1 117 ? 1.307 7.507 8.998 1.00 88.56 117 HIS A O 1
ATOM 984 N N . PRO A 1 118 ? -0.493 6.171 9.276 1.00 91.00 118 PRO A N 1
ATOM 985 C CA . PRO A 1 118 ? 0.248 5.145 10.000 1.00 91.00 118 PRO A CA 1
ATOM 986 C C . PRO A 1 118 ? 1.389 4.583 9.149 1.00 91.00 118 PRO A C 1
ATOM 988 O O . PRO A 1 118 ? 1.235 4.323 7.950 1.00 91.00 118 PRO A O 1
ATOM 991 N N . GLU A 1 119 ? 2.542 4.371 9.773 1.00 89.00 119 GLU A N 1
ATOM 992 C CA . GLU A 1 119 ? 3.721 3.841 9.100 1.00 89.00 119 GLU A CA 1
ATOM 993 C C . GLU A 1 119 ? 3.789 2.311 9.132 1.00 89.00 119 GLU A C 1
ATOM 995 O O . GLU A 1 119 ? 4.398 1.722 8.235 1.00 89.00 119 GLU A O 1
ATOM 1000 N N . ASN A 1 120 ? 3.128 1.685 10.110 1.00 90.88 120 ASN A N 1
ATOM 1001 C CA . ASN A 1 120 ? 3.042 0.239 10.319 1.00 90.88 120 ASN A CA 1
ATOM 1002 C C . ASN A 1 120 ? 1.641 -0.179 10.822 1.00 90.88 120 ASN A C 1
ATOM 1004 O O . ASN A 1 120 ? 0.777 0.656 11.093 1.00 90.88 120 ASN A O 1
ATOM 1008 N N . GLY A 1 121 ? 1.407 -1.492 10.911 1.00 92.31 121 GLY A N 1
ATOM 1009 C CA . GLY A 1 121 ? 0.120 -2.049 11.340 1.00 92.31 121 GLY A CA 1
ATOM 1010 C C . GLY A 1 121 ? -0.259 -1.697 12.781 1.00 92.31 121 GLY A C 1
ATOM 1011 O O . GLY A 1 121 ? -1.421 -1.401 13.037 1.00 92.31 121 GLY A O 1
ATOM 1012 N N . GLU A 1 122 ? 0.708 -1.669 13.697 1.00 94.06 122 GLU A N 1
ATOM 1013 C CA . GLU A 1 122 ? 0.467 -1.369 15.116 1.00 94.06 122 GLU A CA 1
ATOM 1014 C C . GLU A 1 122 ? -0.005 0.076 15.317 1.00 94.06 122 GLU A C 1
ATOM 1016 O O . GLU A 1 122 ? -0.935 0.333 16.079 1.00 94.06 122 GLU A O 1
ATOM 1021 N N . GLU A 1 123 ? 0.566 1.030 14.578 1.00 94.19 123 GLU A N 1
ATOM 1022 C CA . GLU A 1 123 ? 0.089 2.417 14.564 1.00 94.19 123 GLU A CA 1
ATOM 1023 C C . GLU A 1 123 ? -1.343 2.523 14.035 1.00 94.19 123 GLU A C 1
ATOM 1025 O O . GLU A 1 123 ? -2.162 3.231 14.618 1.00 94.19 123 GLU A O 1
ATOM 1030 N N . ALA A 1 124 ? -1.675 1.795 12.965 1.00 94.25 124 ALA A N 1
ATOM 1031 C CA . ALA A 1 124 ? -3.035 1.777 12.430 1.00 94.25 124 ALA A CA 1
ATOM 1032 C C . ALA A 1 124 ? -4.044 1.197 13.438 1.00 94.25 124 ALA A C 1
ATOM 1034 O O . ALA A 1 124 ? -5.154 1.714 13.557 1.00 94.25 124 ALA A O 1
ATOM 1035 N N . VAL A 1 125 ? -3.656 0.153 14.179 1.00 94.56 125 VAL A N 1
ATOM 1036 C CA . VAL A 1 125 ? -4.472 -0.428 15.257 1.00 94.56 125 VAL A CA 1
ATOM 1037 C C . VAL A 1 125 ? -4.624 0.555 16.411 1.00 94.56 125 VAL A C 1
ATOM 1039 O O . VAL A 1 125 ? -5.745 0.792 16.838 1.00 94.56 125 VAL A O 1
ATOM 1042 N N . THR A 1 126 ? -3.537 1.192 16.851 1.00 95.00 126 THR A N 1
ATOM 1043 C CA . THR A 1 126 ? -3.559 2.178 17.947 1.00 95.00 126 THR A CA 1
ATOM 1044 C C . THR A 1 126 ? -4.529 3.314 17.632 1.00 95.00 126 THR A C 1
ATOM 1046 O O . THR A 1 126 ? -5.347 3.695 18.461 1.00 95.00 126 THR A O 1
ATOM 1049 N N . VAL A 1 127 ? -4.486 3.812 16.394 1.00 93.00 127 VAL A N 1
ATOM 1050 C CA . VAL A 1 127 ? -5.402 4.837 15.887 1.00 93.00 127 VAL A CA 1
ATOM 1051 C C . VAL A 1 127 ? -6.856 4.348 15.997 1.00 93.00 127 VAL A C 1
ATOM 1053 O O . VAL A 1 127 ? -7.698 5.054 16.547 1.00 93.00 127 VAL A O 1
ATOM 1056 N N . LEU A 1 128 ? -7.166 3.121 15.569 1.00 91.12 128 LEU A N 1
ATOM 1057 C CA . LEU A 1 128 ? -8.518 2.549 15.684 1.00 91.12 128 LEU A CA 1
ATOM 1058 C C . LEU A 1 128 ? -8.974 2.308 17.135 1.00 91.12 128 LEU A C 1
ATOM 1060 O O . LEU A 1 128 ? -10.136 2.560 17.446 1.00 91.12 128 LEU A O 1
ATOM 1064 N N . GLU A 1 129 ? -8.091 1.845 18.017 1.00 91.69 129 GLU A N 1
ATOM 1065 C CA . GLU A 1 129 ? -8.389 1.631 19.441 1.00 91.69 129 GLU A CA 1
ATOM 1066 C C . GLU A 1 129 ? -8.615 2.956 20.180 1.00 91.69 129 GLU A C 1
ATOM 1068 O O . GLU A 1 129 ? -9.470 3.057 21.063 1.00 91.69 129 GLU A O 1
ATOM 1073 N N . ASP A 1 130 ? -7.873 4.001 19.809 1.00 89.88 130 ASP A N 1
ATOM 1074 C CA . ASP A 1 130 ? -8.081 5.352 20.318 1.00 89.88 130 ASP A CA 1
ATOM 1075 C C . ASP A 1 130 ? -9.460 5.882 19.918 1.00 89.88 130 ASP A C 1
ATOM 1077 O O . ASP A 1 130 ? -10.163 6.438 20.765 1.00 89.88 130 ASP A O 1
ATOM 1081 N N . LEU A 1 131 ? -9.882 5.640 18.671 1.00 86.31 131 LEU A N 1
ATOM 1082 C CA . LEU A 1 131 ? -11.236 5.954 18.219 1.00 86.31 131 LEU A CA 1
ATOM 1083 C C . LEU A 1 131 ? -12.287 5.186 19.024 1.00 86.31 131 LEU A C 1
ATOM 1085 O O . LEU A 1 131 ? -13.236 5.796 19.501 1.00 86.31 131 LEU A O 1
ATOM 1089 N N . GLU A 1 132 ? -12.121 3.877 19.211 1.00 84.38 132 GLU A N 1
ATOM 1090 C CA . GLU A 1 132 ? -13.053 3.054 19.994 1.00 84.38 132 GLU A CA 1
ATOM 1091 C C . GLU A 1 132 ? -13.196 3.576 21.434 1.00 84.38 132 GLU A C 1
ATOM 1093 O O . GLU A 1 132 ? -14.307 3.787 21.924 1.00 84.38 132 GLU A O 1
ATOM 1098 N N . ARG A 1 133 ? -12.078 3.914 22.085 1.00 85.62 133 ARG A N 1
ATOM 1099 C CA . ARG A 1 133 ? -12.076 4.475 23.442 1.00 85.62 133 ARG A CA 1
ATOM 1100 C C . ARG A 1 133 ? -12.750 5.846 23.522 1.00 85.62 133 ARG A C 1
ATOM 1102 O O . ARG A 1 133 ? -13.448 6.124 24.496 1.00 85.62 133 ARG A O 1
ATOM 1109 N N . GLU A 1 134 ? -12.550 6.709 22.526 1.00 81.31 134 GLU A N 1
ATOM 1110 C CA . GLU A 1 134 ? -13.240 8.005 22.447 1.00 81.31 134 GLU A CA 1
ATOM 1111 C C . GLU A 1 134 ? -14.763 7.866 22.308 1.00 81.31 134 GLU A C 1
ATOM 1113 O O . GLU A 1 134 ? -15.495 8.797 22.658 1.00 81.31 134 GLU A O 1
ATOM 1118 N N . LEU A 1 135 ? -15.242 6.730 21.793 1.00 70.44 135 LEU A N 1
ATOM 1119 C CA . LEU A 1 135 ? -16.664 6.417 21.662 1.00 70.44 135 LEU A CA 1
ATOM 1120 C C . LEU A 1 135 ? -17.251 5.809 22.944 1.00 70.44 135 LEU A C 1
ATOM 1122 O O . LEU A 1 135 ? -18.406 6.091 23.269 1.00 70.44 135 LEU A O 1
ATOM 1126 N N . ASP A 1 136 ? -16.460 5.036 23.689 1.00 69.12 136 ASP A N 1
ATOM 1127 C CA . ASP A 1 136 ? -16.862 4.448 24.973 1.00 69.12 136 ASP A CA 1
ATOM 1128 C C . ASP A 1 136 ? -16.906 5.467 26.131 1.00 69.12 136 ASP A C 1
ATOM 1130 O O . ASP A 1 136 ? -17.590 5.247 27.138 1.00 69.12 136 ASP A O 1
ATOM 1134 N N . GLU A 1 137 ? -16.209 6.606 26.023 1.00 68.12 137 GLU A N 1
ATOM 1135 C CA . GLU A 1 137 ? -16.283 7.667 27.032 1.00 68.12 137 GLU A CA 1
ATOM 1136 C C . GLU A 1 137 ? -17.615 8.450 26.965 1.00 68.12 137 GLU A C 1
ATOM 1138 O O . GLU A 1 137 ? -17.924 9.111 25.969 1.00 68.12 137 GLU A O 1
ATOM 1143 N N . PRO A 1 138 ? -18.403 8.516 28.058 1.00 53.28 138 PRO A N 1
ATOM 1144 C CA . PRO A 1 138 ? -19.675 9.230 28.058 1.00 53.28 138 PRO A CA 1
ATOM 1145 C C . PRO A 1 138 ? -19.448 10.739 28.208 1.00 53.28 138 PRO A C 1
ATOM 1147 O O . PRO A 1 138 ? -19.529 11.264 29.321 1.00 53.28 138 PRO A O 1
ATOM 1150 N N . ARG A 1 139 ? -19.153 11.482 27.128 1.00 51.34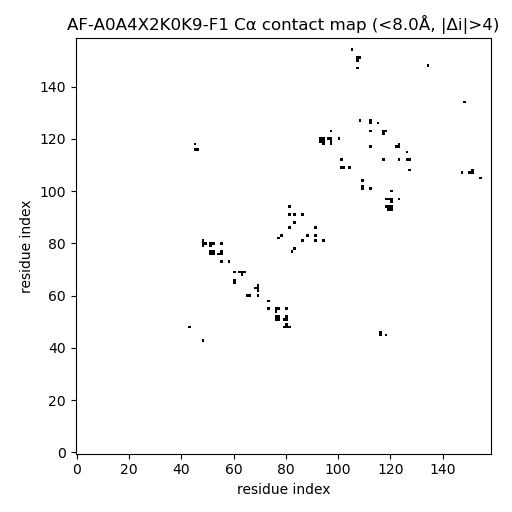 139 ARG A N 1
ATOM 1151 C CA . ARG A 1 139 ? -19.033 12.955 27.207 1.00 51.34 139 ARG A CA 1
ATOM 1152 C C . ARG A 1 139 ? -19.620 13.716 26.019 1.00 51.34 139 ARG A C 1
ATOM 1154 O O . ARG A 1 139 ? -19.032 13.795 24.950 1.00 51.34 139 ARG A O 1
ATOM 1161 N N . GLN A 1 140 ? -20.756 14.362 26.310 1.00 49.44 140 GLN A N 1
ATOM 1162 C CA . GLN A 1 140 ? -21.255 15.651 25.799 1.00 49.44 140 GLN A CA 1
ATOM 1163 C C . GLN A 1 140 ? -20.378 16.328 24.726 1.00 49.44 140 GLN A C 1
ATOM 1165 O O . GLN A 1 140 ? -19.674 17.291 25.020 1.00 49.44 140 GLN A O 1
ATOM 1170 N N . GLN A 1 141 ? -20.439 15.883 23.473 1.00 48.62 141 GLN A N 1
ATOM 1171 C CA . GLN A 1 141 ? -19.898 16.640 22.343 1.00 48.62 141 GLN A CA 1
ATOM 1172 C C . GLN A 1 141 ? -20.914 16.630 21.207 1.00 48.62 141 GLN A C 1
ATOM 1174 O O . GLN A 1 141 ? -20.933 15.769 20.335 1.00 48.62 141 GLN A O 1
ATOM 1179 N N . VAL A 1 142 ? -21.802 17.619 21.294 1.00 44.09 142 VAL A N 1
ATOM 1180 C CA . VAL A 1 142 ? -22.851 17.940 20.331 1.00 44.09 142 VAL A CA 1
ATOM 1181 C C . VAL A 1 142 ? -22.222 18.338 18.992 1.00 44.09 142 VAL A C 1
ATOM 1183 O O . VAL A 1 142 ? -21.483 19.319 18.919 1.00 44.09 142 VAL A O 1
ATOM 1186 N N . GLY A 1 143 ? -22.583 17.616 17.927 1.00 52.44 143 GLY A N 1
ATOM 1187 C CA . GLY A 1 143 ? -22.870 18.247 16.634 1.00 52.44 143 GLY A CA 1
ATOM 1188 C C . GLY A 1 143 ? -21.950 17.966 15.445 1.00 52.44 143 GLY A C 1
ATOM 1189 O O . GLY A 1 143 ? -22.152 18.591 14.408 1.00 52.44 143 GLY A O 1
ATOM 1190 N N . ARG A 1 144 ? -20.953 17.073 15.531 1.00 50.38 144 ARG A N 1
ATOM 1191 C CA . ARG A 1 144 ? -20.104 16.758 14.353 1.00 50.38 144 ARG A CA 1
ATOM 1192 C C . ARG A 1 144 ? -19.745 15.287 14.157 1.00 50.38 144 ARG A C 1
ATOM 1194 O O . ARG A 1 144 ? -18.976 14.977 13.256 1.00 50.38 144 ARG A O 1
ATOM 1201 N N . ARG A 1 145 ? -20.244 14.408 15.025 1.00 54.53 145 ARG A N 1
ATOM 1202 C CA . ARG A 1 145 ? -19.781 13.020 15.150 1.00 54.53 145 ARG A CA 1
ATOM 1203 C C . ARG A 1 145 ? -20.828 11.968 14.779 1.00 54.53 145 ARG A C 1
ATOM 1205 O O . ARG A 1 145 ? -20.471 10.804 14.662 1.00 54.53 145 ARG A O 1
ATOM 1212 N N . ASP A 1 146 ? -22.075 12.367 14.548 1.00 54.81 146 ASP A N 1
ATOM 1213 C CA . ASP A 1 146 ? -23.188 11.420 14.418 1.00 54.81 146 ASP A CA 1
ATOM 1214 C C . ASP A 1 146 ? -23.093 10.551 13.145 1.00 54.81 146 ASP A C 1
ATOM 1216 O O . ASP A 1 146 ? -23.323 9.347 13.222 1.00 54.81 146 ASP A O 1
ATOM 1220 N N . ASP A 1 147 ? -22.618 11.101 12.020 1.00 56.59 147 ASP A N 1
ATOM 1221 C CA . ASP A 1 147 ? -22.495 10.348 10.757 1.00 56.59 147 ASP A CA 1
ATOM 1222 C C . ASP A 1 147 ? -21.372 9.288 10.796 1.00 56.59 147 ASP A C 1
ATOM 1224 O O . ASP A 1 147 ? -21.466 8.229 10.173 1.00 56.59 147 ASP A O 1
ATOM 1228 N N . PHE A 1 148 ? -20.299 9.553 11.551 1.00 58.09 148 PHE A N 1
ATOM 1229 C CA . PHE A 1 148 ? -19.155 8.639 11.674 1.00 58.09 148 PHE A CA 1
ATOM 1230 C C . PHE A 1 148 ? -19.417 7.522 12.693 1.00 58.09 148 PHE A C 1
ATOM 1232 O O . PHE A 1 148 ? -18.980 6.387 12.499 1.00 58.09 148 PHE A O 1
ATOM 1239 N N . LEU A 1 149 ? -20.169 7.834 13.756 1.00 56.69 149 LEU A N 1
ATOM 1240 C CA . LEU A 1 149 ? -20.601 6.870 14.768 1.00 56.69 149 LEU A CA 1
ATOM 1241 C C . LEU A 1 149 ? -21.528 5.799 14.187 1.00 56.69 149 LEU A C 1
ATOM 1243 O O . LEU A 1 149 ? -21.356 4.619 14.494 1.00 56.69 149 LEU A O 1
ATOM 1247 N N . GLU A 1 150 ? -22.487 6.181 13.338 1.00 58.62 150 GLU A N 1
ATOM 1248 C CA . GLU A 1 150 ? -23.422 5.216 12.748 1.00 58.62 150 GLU A CA 1
ATOM 1249 C C . GLU A 1 150 ? -22.691 4.210 11.839 1.00 58.62 150 GLU A C 1
ATOM 1251 O O . GLU A 1 150 ? -22.957 3.003 11.887 1.00 58.62 150 GLU A O 1
ATOM 1256 N N . CYS A 1 151 ? -21.693 4.677 11.081 1.00 58.06 151 CYS A N 1
ATOM 1257 C CA . CYS A 1 151 ? -20.874 3.832 10.213 1.00 58.06 151 CYS A CA 1
ATOM 1258 C C . CYS A 1 151 ? -19.942 2.899 11.005 1.00 58.06 151 CYS A C 1
ATOM 1260 O O . CYS A 1 151 ? -19.848 1.716 10.675 1.00 58.06 151 CYS A O 1
ATOM 1262 N N . PHE A 1 152 ? -19.312 3.382 12.084 1.00 64.56 152 PHE A N 1
ATOM 1263 C CA . PHE A 1 152 ? -18.459 2.569 12.966 1.00 64.56 152 PHE A CA 1
ATOM 1264 C C . PHE A 1 152 ? -19.249 1.443 13.646 1.00 64.56 152 PHE A C 1
ATOM 1266 O O . PHE A 1 152 ? -18.856 0.275 13.604 1.00 64.56 152 PHE A O 1
ATOM 1273 N N . ILE A 1 153 ? -20.416 1.773 14.209 1.00 65.38 153 ILE A N 1
ATOM 1274 C CA . ILE A 1 153 ? -21.313 0.797 14.843 1.00 65.38 153 ILE A CA 1
ATOM 1275 C C . ILE A 1 153 ? -21.806 -0.228 13.812 1.00 65.38 153 ILE A C 1
ATOM 1277 O O . ILE A 1 153 ? -21.857 -1.427 14.104 1.00 65.38 153 ILE A O 1
ATOM 1281 N N . THR A 1 154 ? -22.114 0.208 12.588 1.00 63.12 154 THR A N 1
ATOM 1282 C CA . THR A 1 154 ? -22.513 -0.687 11.489 1.00 63.12 154 THR A CA 1
ATOM 1283 C C . THR A 1 154 ? -21.369 -1.603 11.042 1.00 63.12 154 THR A C 1
ATOM 1285 O O . THR A 1 154 ? -21.605 -2.776 10.744 1.00 63.12 154 THR A O 1
ATOM 1288 N N . ALA A 1 155 ? -20.134 -1.099 11.010 1.00 62.12 155 ALA A N 1
ATOM 1289 C CA . ALA A 1 155 ? -18.940 -1.869 10.674 1.00 62.12 155 ALA A CA 1
ATOM 1290 C C . ALA A 1 155 ? -18.621 -2.948 11.720 1.00 62.12 155 ALA A C 1
ATOM 1292 O O . ALA A 1 155 ? -18.334 -4.087 11.348 1.00 62.12 155 ALA A O 1
ATOM 1293 N N . LEU A 1 156 ? -18.725 -2.624 13.013 1.00 61.94 156 LEU A N 1
ATOM 1294 C CA . LEU A 1 156 ? -18.510 -3.588 14.097 1.00 61.94 156 LEU A CA 1
ATOM 1295 C C . LEU A 1 156 ? -19.647 -4.610 14.223 1.00 61.94 156 LEU A C 1
ATOM 1297 O O . LEU A 1 156 ? -19.391 -5.776 14.510 1.00 61.94 156 LEU A O 1
ATOM 1301 N N . SER A 1 157 ? -20.891 -4.215 13.938 1.00 56.25 157 SER A N 1
ATOM 1302 C CA . SER A 1 157 ? -22.060 -5.107 14.033 1.00 56.25 157 SER A CA 1
ATOM 1303 C C . SER A 1 157 ? -22.114 -6.198 12.951 1.00 56.25 157 SER A C 1
ATOM 1305 O O . SER A 1 157 ? -22.992 -7.058 12.995 1.00 56.25 157 SER A O 1
ATOM 1307 N N . LYS A 1 158 ? -21.209 -6.178 11.963 1.00 52.78 158 LYS A N 1
ATOM 1308 C CA . LYS A 1 158 ? -21.107 -7.199 10.904 1.00 52.78 158 LYS A CA 1
ATOM 1309 C C . LYS A 1 158 ? -20.072 -8.298 11.188 1.00 52.78 158 LYS A C 1
ATOM 1311 O O . LYS A 1 158 ? -19.809 -9.098 10.287 1.00 52.78 158 LYS A O 1
ATOM 1316 N N . LYS A 1 159 ? -19.485 -8.340 12.387 1.00 46.38 159 LYS A N 1
ATOM 1317 C CA . LYS A 1 159 ? -18.496 -9.350 12.787 1.00 46.38 159 LYS A CA 1
ATOM 1318 C C . LYS A 1 159 ? -19.103 -10.474 13.623 1.00 46.38 159 LYS A C 1
ATOM 1320 O O . LYS A 1 159 ? -20.010 -10.187 14.432 1.00 46.38 159 LYS A O 1
#

Organism: Vombatus ursinus (NCBI:txid29139)

Radius of gyration: 31.24 Å; Cα contacts (8 Å, |Δi|>4): 66; chains: 1; bounding box: 77×76×76 Å

InterPro domains:
  IPR003309 SCAN domain [PF02023] (50-137)
  IPR003309 SCAN domain [PS50804] (53-135)
  IPR003309 SCAN domain [SM00431] (49-158)
  IPR003309 SCAN domain [cd07936] (50-133)
  IPR038269 SCAN domain superfamily [G3DSA:1.10.4020.10] (47-137)
  IPR050916 SCAN domain and C2H2-type zinc finger [PTHR45935] (16-146)

Nearest PDB structures (foldseek):
  3lhr-assembly1_A  TM=9.510E-01  e=7.328E-09  Homo sapiens
  4bhx-assembly1_A  TM=9.200E-01  e=2.024E-05  Homo sapiens
  4e6s-assembly1_A-2  TM=8.735E-01  e=2.829E-05  Mus musculus
  2fi2-assembly1_B  TM=7.123E-01  e=9.267E-06  Homo sapiens
  2fi2-assembly1_A  TM=7.154E-01  e=2.676E-05  Homo sapiens